Protein AF-A0A7C2VVL4-F1 (afdb_monomer_lite)
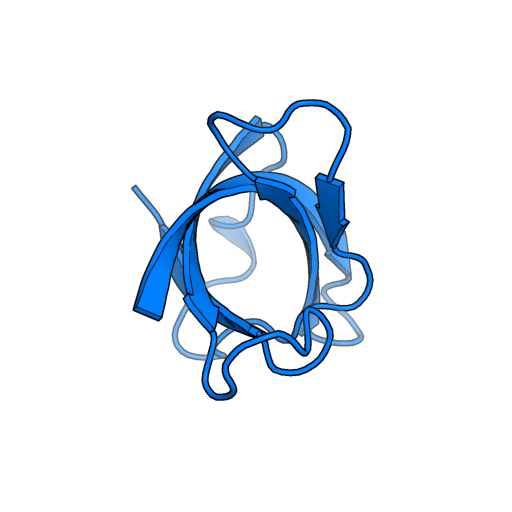
pLDDT: mean 88.63, std 7.33, range [63.75, 94.81]

Foldseek 3Di:
DKFKWFFADADPVLQFTWTQTPPHNPDIQGRAHEPPVDDPVQSDGGWMWMKDQPDDPDSNSIYTDGTD

Structure (mmCIF, N/CA/C/O backbone):
data_AF-A0A7C2VVL4-F1
#
_entry.id   AF-A0A7C2VVL4-F1
#
loop_
_atom_site.group_PDB
_atom_site.id
_atom_site.type_symbol
_atom_site.label_atom_id
_atom_site.label_alt_id
_atom_site.label_comp_id
_atom_site.label_asym_id
_atom_site.label_entity_id
_atom_site.label_seq_id
_atom_site.pdbx_PDB_ins_code
_atom_site.Cartn_x
_atom_site.Cartn_y
_atom_site.Cartn_z
_atom_site.occupancy
_atom_site.B_iso_or_equiv
_atom_site.auth_seq_id
_atom_site.auth_comp_id
_atom_site.auth_asym_id
_atom_site.auth_atom_id
_atom_site.pdbx_PDB_model_num
ATOM 1 N N . MET A 1 1 ? 16.111 -1.243 -0.146 1.00 85.38 1 MET A N 1
ATOM 2 C CA . MET A 1 1 ? 16.019 -0.608 1.199 1.00 85.38 1 MET A CA 1
ATOM 3 C C . MET A 1 1 ? 14.587 -0.690 1.707 1.00 85.38 1 MET A C 1
ATOM 5 O O . MET A 1 1 ? 13.692 -0.511 0.894 1.00 85.38 1 MET A O 1
ATOM 9 N N . VAL A 1 2 ? 14.354 -0.946 2.998 1.00 88.44 2 VAL A N 1
ATOM 10 C CA . VAL A 1 2 ? 12.992 -0.981 3.574 1.00 88.44 2 VAL A CA 1
ATOM 11 C C . VAL A 1 2 ? 12.684 0.345 4.267 1.00 88.44 2 VAL A C 1
ATOM 13 O O . VAL A 1 2 ? 13.526 0.862 5.003 1.00 88.44 2 VAL A O 1
ATOM 16 N N . ARG A 1 3 ? 11.494 0.904 4.028 1.00 89.94 3 ARG A N 1
ATOM 17 C CA . ARG A 1 3 ? 10.983 2.102 4.709 1.00 89.94 3 ARG A CA 1
ATOM 18 C C . ARG A 1 3 ? 9.542 1.912 5.166 1.00 89.94 3 ARG A C 1
ATOM 20 O O . ARG A 1 3 ? 8.803 1.108 4.601 1.00 89.94 3 ARG A O 1
ATOM 27 N N . ARG A 1 4 ? 9.153 2.697 6.171 1.00 92.12 4 ARG A N 1
ATOM 28 C CA . ARG A 1 4 ? 7.768 2.796 6.637 1.00 92.12 4 ARG A CA 1
ATOM 29 C C . ARG A 1 4 ? 7.007 3.813 5.790 1.00 92.12 4 ARG A C 1
ATOM 31 O O . ARG A 1 4 ? 7.537 4.881 5.473 1.00 92.12 4 ARG A O 1
ATOM 38 N N . ALA A 1 5 ? 5.778 3.484 5.430 1.00 93.12 5 ALA A N 1
ATOM 39 C CA . ALA A 1 5 ? 4.871 4.367 4.713 1.00 93.12 5 ALA A CA 1
ATOM 40 C C . ALA A 1 5 ? 3.455 4.251 5.284 1.00 93.12 5 ALA A C 1
ATOM 42 O O . ALA A 1 5 ? 3.130 3.277 5.953 1.00 93.12 5 ALA A O 1
ATOM 43 N N . VAL A 1 6 ? 2.617 5.244 5.017 1.00 94.00 6 VAL A N 1
ATOM 44 C CA . VAL A 1 6 ? 1.189 5.223 5.339 1.00 94.00 6 VAL A CA 1
ATOM 45 C C . VAL A 1 6 ? 0.411 4.934 4.064 1.00 94.00 6 VAL A C 1
ATOM 47 O O . VAL A 1 6 ? 0.616 5.602 3.047 1.00 94.00 6 VAL A O 1
ATOM 50 N N . LEU A 1 7 ? -0.492 3.958 4.116 1.00 94.69 7 LEU A N 1
ATOM 51 C CA . LEU A 1 7 ? -1.391 3.642 3.015 1.00 94.69 7 LEU A CA 1
ATOM 52 C C . LEU A 1 7 ? -2.416 4.770 2.852 1.00 94.69 7 LEU A C 1
ATOM 54 O O . LEU A 1 7 ? -3.186 5.057 3.764 1.00 94.69 7 LEU A O 1
ATOM 58 N N . ARG A 1 8 ? -2.430 5.434 1.699 1.00 94.56 8 ARG A N 1
ATOM 59 C CA . ARG A 1 8 ? -3.359 6.534 1.391 1.00 94.56 8 ARG A CA 1
ATOM 60 C C . ARG A 1 8 ? -4.498 6.109 0.473 1.00 94.56 8 ARG A C 1
ATOM 62 O O . ARG A 1 8 ? -5.592 6.642 0.604 1.00 94.56 8 ARG A O 1
ATOM 69 N N . ALA A 1 9 ? -4.262 5.145 -0.412 1.00 94.81 9 ALA A N 1
ATOM 70 C CA . ALA A 1 9 ? -5.300 4.514 -1.223 1.00 94.81 9 ALA A CA 1
ATOM 71 C C . ALA A 1 9 ? -4.877 3.096 -1.621 1.00 94.81 9 ALA A C 1
ATOM 73 O O . ALA A 1 9 ? -3.682 2.821 -1.719 1.00 94.81 9 ALA A O 1
ATOM 74 N N . PHE A 1 10 ? -5.845 2.224 -1.889 1.00 94.81 10 PHE A N 1
ATOM 75 C CA . PHE A 1 10 ? -5.618 0.874 -2.398 1.00 94.81 10 PHE A CA 1
ATOM 76 C C . PHE A 1 10 ? -6.618 0.564 -3.519 1.00 94.81 10 PHE A C 1
ATOM 78 O O . PHE A 1 10 ? -7.821 0.752 -3.349 1.00 94.81 10 PHE A O 1
ATOM 85 N N . ASP A 1 11 ? -6.112 0.106 -4.663 1.00 94.38 11 ASP A N 1
ATOM 86 C CA . ASP A 1 11 ? -6.888 -0.403 -5.794 1.00 94.38 11 ASP A CA 1
ATOM 87 C C . ASP A 1 11 ? -6.829 -1.936 -5.769 1.00 94.38 11 ASP A C 1
ATOM 89 O O . ASP A 1 11 ? -5.824 -2.544 -6.141 1.00 94.38 11 ASP A O 1
ATOM 93 N N . ALA A 1 12 ? -7.924 -2.568 -5.342 1.00 91.81 12 ALA A N 1
ATOM 94 C CA . ALA A 1 12 ? 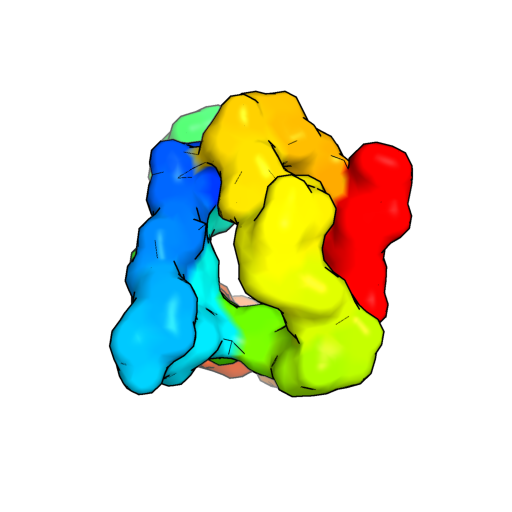-8.028 -4.023 -5.264 1.00 91.81 12 ALA A CA 1
ATOM 95 C C . ALA A 1 12 ? -8.097 -4.712 -6.639 1.00 91.81 12 ALA A C 1
ATOM 97 O O . ALA A 1 12 ? -7.757 -5.888 -6.739 1.00 91.81 12 ALA A O 1
ATOM 98 N N . GLN A 1 13 ? -8.519 -4.005 -7.696 1.00 93.12 13 GLN A N 1
ATOM 99 C CA . GLN A 1 13 ? -8.600 -4.567 -9.050 1.00 93.12 13 GLN A CA 1
ATOM 100 C C . GLN A 1 13 ? -7.205 -4.705 -9.660 1.00 93.12 13 GLN A C 1
ATOM 102 O O . GLN A 1 13 ? -6.890 -5.713 -10.290 1.00 93.12 13 GLN A O 1
ATOM 107 N N . ARG A 1 14 ? -6.355 -3.693 -9.452 1.00 92.62 14 ARG A N 1
ATOM 108 C CA . ARG A 1 14 ? -4.965 -3.683 -9.940 1.00 92.62 14 ARG A CA 1
ATOM 109 C C . ARG A 1 14 ? -3.951 -4.194 -8.917 1.00 92.62 14 ARG A C 1
ATOM 111 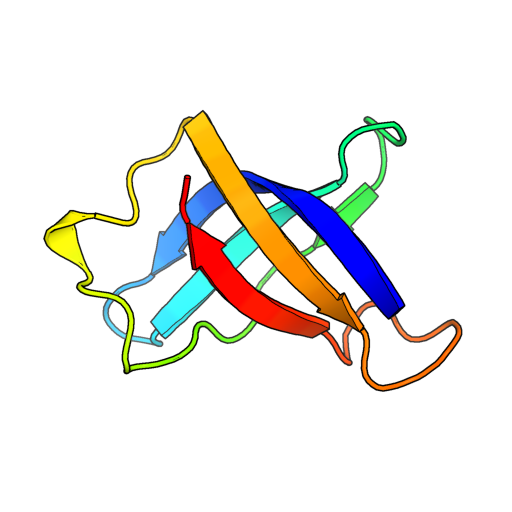O O . ARG A 1 14 ? -2.807 -4.448 -9.281 1.00 92.62 14 ARG A O 1
ATOM 118 N N . TYR A 1 15 ? -4.368 -4.3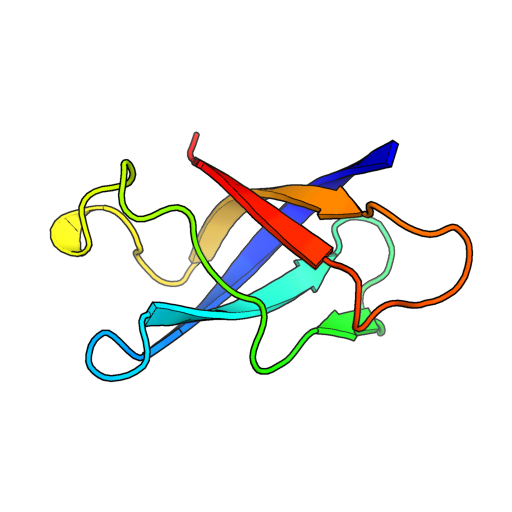73 -7.666 1.00 92.44 15 TYR A N 1
ATOM 119 C CA . TYR A 1 15 ? -3.521 -4.729 -6.526 1.00 92.44 15 TYR A CA 1
ATOM 120 C C . TYR A 1 15 ? -2.360 -3.743 -6.316 1.00 92.44 15 TYR A C 1
ATOM 122 O O . TYR A 1 15 ? -1.214 -4.123 -6.060 1.00 92.44 15 TYR A O 1
ATOM 130 N N . THR A 1 16 ? -2.673 -2.453 -6.443 1.00 94.75 16 THR A N 1
ATOM 131 C CA . THR A 1 16 ? -1.723 -1.350 -6.283 1.00 94.75 16 THR A CA 1
ATOM 132 C C . THR A 1 16 ? -2.154 -0.401 -5.176 1.00 94.75 16 THR A C 1
ATOM 134 O O . THR A 1 16 ? -3.329 -0.297 -4.830 1.00 94.75 16 THR A O 1
ATOM 137 N N . ALA A 1 17 ? -1.189 0.305 -4.603 1.00 94.56 17 ALA A N 1
ATOM 138 C CA . ALA A 1 17 ? -1.392 1.218 -3.497 1.00 94.56 17 ALA A CA 1
ATOM 139 C C . ALA A 1 17 ? -0.785 2.593 -3.776 1.00 94.5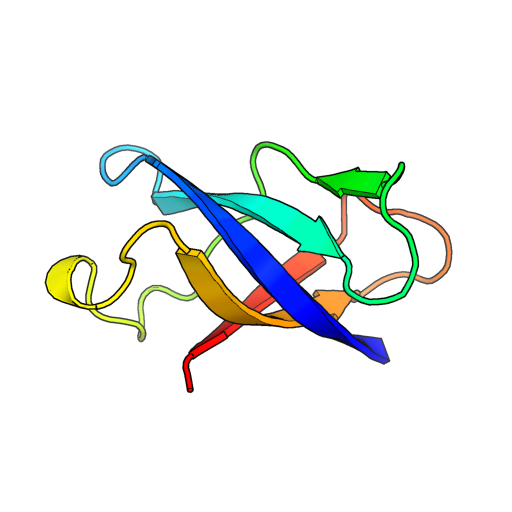6 17 ALA A C 1
ATOM 141 O O . ALA A 1 17 ? 0.237 2.734 -4.452 1.00 94.56 17 ALA A O 1
ATOM 142 N N . THR A 1 18 ? -1.409 3.606 -3.186 1.00 94.56 18 THR A N 1
ATOM 143 C CA . THR A 1 18 ? -0.829 4.936 -3.028 1.00 94.56 18 THR A CA 1
ATOM 144 C C . THR A 1 18 ? -0.321 5.070 -1.606 1.00 94.56 18 THR A C 1
ATOM 146 O O . THR A 1 18 ? -1.074 4.859 -0.654 1.00 94.56 18 THR A O 1
ATOM 149 N N . LEU A 1 19 ? 0.947 5.431 -1.455 1.00 93.19 19 LEU A N 1
ATOM 150 C CA . LEU A 1 19 ? 1.671 5.419 -0.192 1.00 93.19 19 LEU A CA 1
ATOM 151 C C . LEU A 1 19 ? 2.299 6.782 0.073 1.00 93.19 19 LEU A C 1
ATOM 153 O O . LEU A 1 19 ? 2.826 7.415 -0.838 1.00 93.19 19 LEU A O 1
ATOM 157 N N . GLN A 1 20 ? 2.303 7.200 1.333 1.00 92.00 20 GLN A N 1
ATOM 158 C CA . GLN A 1 20 ? 3.061 8.361 1.788 1.00 92.00 20 GLN A CA 1
ATOM 159 C C . GLN A 1 20 ? 4.231 7.895 2.651 1.00 92.00 20 GLN A C 1
ATOM 161 O O . GLN A 1 20 ? 4.021 7.266 3.687 1.00 92.00 20 GLN A O 1
ATOM 166 N N . VAL A 1 21 ? 5.464 8.190 2.241 1.00 89.25 21 VAL A N 1
ATOM 167 C CA . VAL A 1 21 ? 6.657 7.731 2.968 1.00 89.25 21 VAL A CA 1
ATOM 168 C C . VAL A 1 21 ? 6.798 8.500 4.287 1.00 89.25 21 VAL A C 1
ATOM 170 O O . VAL A 1 21 ? 6.819 9.731 4.312 1.00 89.25 21 VAL A O 1
ATOM 173 N N . VAL A 1 22 ? 6.915 7.780 5.406 1.00 85.56 22 VAL A N 1
ATOM 174 C CA . VAL A 1 22 ? 7.091 8.398 6.729 1.00 85.56 22 VAL A CA 1
ATOM 175 C C . VAL A 1 22 ? 8.464 9.073 6.791 1.00 85.56 22 VAL A C 1
ATOM 177 O O . VAL A 1 22 ? 9.472 8.494 6.391 1.00 85.56 22 VAL A O 1
ATOM 180 N N . GLY A 1 23 ? 8.505 10.315 7.280 1.00 79.81 23 GLY A N 1
ATOM 181 C CA . GLY A 1 23 ? 9.719 11.140 7.305 1.00 79.81 23 GLY A CA 1
ATOM 182 C C . GLY A 1 23 ? 9.948 11.973 6.039 1.00 79.81 23 GLY A C 1
ATOM 183 O O . GLY A 1 23 ? 10.874 12.777 6.010 1.00 79.81 23 GLY A O 1
ATOM 184 N N . SER A 1 24 ? 9.096 11.840 5.016 1.00 72.12 24 SER A N 1
ATOM 185 C CA . SER A 1 24 ? 9.064 12.755 3.872 1.00 72.12 24 SER A CA 1
ATOM 186 C C . SER A 1 24 ? 7.613 13.034 3.457 1.00 72.12 24 SER A C 1
ATOM 188 O O . SER A 1 24 ? 7.065 12.340 2.600 1.00 72.12 24 SER A O 1
ATOM 190 N N . PRO A 1 25 ? 6.950 14.039 4.063 1.00 63.75 25 PRO A N 1
ATOM 191 C CA . PRO A 1 25 ? 5.525 14.294 3.835 1.00 63.75 25 PRO A CA 1
ATOM 192 C C . PRO A 1 25 ? 5.188 14.650 2.378 1.00 63.75 25 PRO A C 1
ATOM 194 O O . PRO A 1 25 ? 4.039 14.489 1.965 1.00 63.75 25 PRO A O 1
ATOM 197 N N . THR A 1 26 ? 6.183 15.089 1.603 1.00 73.31 26 THR A N 1
ATOM 198 C CA . THR A 1 26 ? 6.057 15.495 0.197 1.00 73.31 26 THR A CA 1
ATOM 199 C C . THR A 1 26 ? 6.197 14.330 -0.788 1.00 73.31 26 THR A C 1
ATOM 201 O O . THR A 1 26 ? 5.857 14.490 -1.956 1.00 73.31 26 THR A O 1
ATOM 204 N N . VAL A 1 27 ? 6.673 13.154 -0.360 1.00 79.81 27 VAL A N 1
ATOM 205 C CA . VAL A 1 27 ? 6.884 12.011 -1.263 1.00 79.81 27 VAL A CA 1
ATOM 206 C C . VAL A 1 27 ? 5.686 11.071 -1.209 1.00 79.81 27 VAL A C 1
ATOM 208 O O . VAL A 1 27 ? 5.477 10.333 -0.242 1.00 79.81 27 VAL A O 1
ATOM 211 N N . TRP A 1 28 ? 4.920 11.104 -2.295 1.00 87.25 28 TRP A N 1
ATOM 212 C CA . TRP A 1 28 ? 3.779 10.236 -2.545 1.00 87.25 28 TRP A CA 1
ATOM 213 C C . TRP A 1 28 ? 4.159 9.261 -3.648 1.00 87.25 28 TRP A C 1
ATOM 215 O O . TRP A 1 28 ? 4.581 9.670 -4.727 1.00 87.25 28 TRP A O 1
ATOM 225 N N . LEU A 1 29 ? 4.015 7.973 -3.372 1.00 88.94 29 LEU A N 1
ATOM 226 C CA . LEU A 1 29 ? 4.214 6.920 -4.355 1.00 88.94 29 LEU A CA 1
ATOM 227 C C . LEU A 1 29 ? 2.845 6.445 -4.802 1.00 88.94 29 LEU A C 1
ATOM 229 O O . LEU A 1 29 ? 2.031 6.061 -3.967 1.00 88.94 29 LEU A O 1
ATOM 233 N N . GLN A 1 30 ? 2.584 6.490 -6.099 1.00 91.81 30 GLN A N 1
ATOM 234 C CA . GLN A 1 30 ? 1.320 6.060 -6.685 1.00 91.81 30 GLN A CA 1
ATOM 235 C C . GLN A 1 30 ? 1.540 4.787 -7.492 1.00 91.81 30 GLN A C 1
ATOM 237 O O . GLN A 1 30 ? 2.606 4.592 -8.071 1.00 91.81 30 GLN A O 1
ATOM 242 N N . GLY A 1 31 ? 0.522 3.927 -7.541 1.00 91.19 31 GLY A N 1
ATOM 243 C CA . GLY A 1 31 ? 0.579 2.706 -8.345 1.00 91.19 31 GLY A CA 1
ATOM 244 C C . GLY A 1 31 ? 1.596 1.677 -7.845 1.00 91.19 31 GLY A C 1
ATOM 245 O O . GLY A 1 31 ? 2.009 0.819 -8.618 1.00 91.19 31 GLY A O 1
ATOM 246 N N . VAL A 1 32 ? 1.991 1.738 -6.569 1.00 92.94 32 VAL A N 1
ATOM 247 C CA . VAL A 1 32 ? 2.974 0.812 -5.999 1.00 92.94 32 VAL A CA 1
ATOM 248 C C . VAL A 1 32 ? 2.357 -0.583 -5.930 1.00 92.94 32 VAL A C 1
ATOM 250 O O . VAL A 1 32 ? 1.301 -0.729 -5.309 1.00 92.94 32 VAL A O 1
ATOM 253 N N . PRO A 1 33 ? 2.967 -1.618 -6.526 1.00 94.12 33 PRO A N 1
ATOM 254 C CA . PRO A 1 33 ? 2.460 -2.977 -6.412 1.00 94.12 33 PRO A CA 1
ATOM 255 C C . PRO A 1 33 ? 2.448 -3.440 -4.950 1.00 94.12 33 PRO A C 1
ATOM 257 O O . PRO A 1 33 ? 3.349 -3.137 -4.159 1.00 94.12 33 PRO A O 1
ATOM 260 N N . VAL A 1 34 ? 1.413 -4.195 -4.589 1.00 94.31 34 VAL A N 1
ATOM 261 C CA . VAL A 1 34 ? 1.270 -4.796 -3.262 1.00 94.31 34 VAL A CA 1
ATOM 262 C C . VAL A 1 34 ? 1.487 -6.300 -3.351 1.00 94.31 34 VAL A C 1
ATOM 264 O O . VAL A 1 34 ? 1.001 -6.956 -4.273 1.00 94.31 34 VAL A O 1
ATOM 267 N N . SER A 1 35 ? 2.213 -6.869 -2.386 1.00 93.75 35 SER A N 1
ATOM 268 C CA . SER A 1 35 ? 2.345 -8.319 -2.270 1.00 93.75 35 SER A CA 1
ATOM 269 C C . SER A 1 35 ? 0.969 -8.974 -2.148 1.00 93.75 35 SER A C 1
ATOM 271 O O . SER A 1 35 ? 0.194 -8.661 -1.246 1.00 93.75 35 SER A O 1
ATOM 273 N N . ARG A 1 36 ? 0.681 -9.940 -3.025 1.00 91.56 36 ARG A N 1
ATOM 274 C CA . ARG A 1 36 ? -0.577 -10.709 -3.008 1.00 91.56 36 ARG A CA 1
ATOM 275 C C . ARG A 1 36 ? -0.711 -11.646 -1.808 1.00 91.56 36 ARG A C 1
ATOM 277 O O . ARG A 1 36 ? -1.785 -12.190 -1.592 1.00 91.56 36 ARG A O 1
ATOM 284 N N . ALA A 1 37 ? 0.359 -11.824 -1.033 1.00 91.62 37 ALA A N 1
ATOM 285 C CA . ALA A 1 37 ? 0.288 -12.510 0.252 1.00 91.62 37 ALA A CA 1
ATOM 286 C C . ALA A 1 37 ? -0.451 -11.677 1.318 1.00 91.62 37 ALA A C 1
ATOM 288 O O . ALA A 1 37 ? -0.886 -12.233 2.321 1.00 91.62 37 ALA A O 1
ATOM 289 N N . LEU A 1 38 ? -0.595 -10.361 1.110 1.00 91.44 38 LEU A N 1
ATOM 290 C CA . LEU A 1 38 ? -1.334 -9.480 2.010 1.00 91.44 38 LEU A CA 1
ATOM 291 C C . LEU A 1 38 ? -2.829 -9.504 1.665 1.00 91.44 38 LEU A C 1
ATOM 293 O O . LEU A 1 38 ? -3.173 -9.237 0.505 1.00 91.44 38 LEU A O 1
ATOM 297 N N . PRO A 1 39 ? -3.726 -9.775 2.631 1.00 91.50 39 PRO A N 1
ATOM 298 C CA . PRO A 1 39 ? -5.159 -9.797 2.371 1.00 91.50 39 PRO A CA 1
ATOM 299 C C . PRO A 1 39 ? -5.673 -8.397 2.042 1.00 91.50 39 PRO A C 1
ATOM 301 O O . PRO A 1 39 ? -5.425 -7.444 2.780 1.00 91.50 39 PRO A O 1
ATOM 304 N N . ALA A 1 40 ? -6.460 -8.273 0.972 1.00 90.62 40 ALA A N 1
ATOM 305 C CA . ALA A 1 40 ? -7.061 -6.999 0.571 1.00 90.62 40 ALA A CA 1
ATOM 306 C C . ALA A 1 40 ? -7.889 -6.341 1.692 1.00 90.62 40 ALA A C 1
ATOM 308 O O . ALA A 1 40 ? -7.904 -5.120 1.810 1.00 90.62 40 ALA A O 1
ATOM 309 N N . ALA A 1 41 ? -8.530 -7.149 2.544 1.00 91.19 41 ALA A N 1
ATOM 310 C CA . ALA A 1 41 ? -9.315 -6.679 3.685 1.00 91.19 41 ALA A CA 1
ATOM 311 C C . ALA A 1 41 ? -8.478 -5.940 4.747 1.00 91.19 41 ALA A C 1
ATOM 313 O O . ALA A 1 41 ? -9.014 -5.134 5.501 1.00 91.19 41 ALA A O 1
ATOM 314 N N . GLU A 1 42 ? -7.170 -6.192 4.805 1.00 90.06 42 GLU A N 1
ATOM 315 C CA . GLU A 1 42 ? -6.269 -5.578 5.781 1.00 90.06 42 GLU A CA 1
ATOM 316 C C . GLU A 1 42 ? -5.613 -4.288 5.272 1.00 90.06 42 GLU A C 1
ATOM 318 O O . GLU A 1 42 ? -5.042 -3.531 6.065 1.00 90.06 42 GLU A O 1
ATOM 323 N N . LEU A 1 43 ? -5.722 -4.008 3.968 1.00 91.50 43 LEU A N 1
ATOM 324 C CA . LEU A 1 43 ? -5.168 -2.832 3.294 1.00 91.50 43 LEU A CA 1
ATOM 325 C C . LEU A 1 43 ? -6.082 -1.613 3.478 1.00 91.50 43 LEU A C 1
ATOM 327 O O . LEU A 1 43 ? -6.637 -1.053 2.532 1.00 91.50 43 LEU A O 1
ATOM 331 N N . VAL A 1 44 ? -6.230 -1.200 4.736 1.00 93.38 44 VAL A N 1
ATOM 332 C CA . VAL A 1 44 ? -7.069 -0.071 5.147 1.00 93.38 44 VAL A CA 1
ATOM 333 C C . VAL A 1 44 ? -6.288 1.241 5.076 1.00 93.38 44 VAL A C 1
ATOM 335 O O . VAL A 1 44 ? -5.168 1.354 5.582 1.00 93.38 44 VAL A O 1
ATOM 338 N N . VAL A 1 45 ? -6.895 2.262 4.470 1.00 94.19 45 VAL A N 1
ATOM 339 C CA . VAL A 1 45 ? -6.327 3.615 4.393 1.00 94.19 45 VAL A CA 1
ATOM 340 C C . VAL A 1 45 ? -6.022 4.152 5.795 1.00 94.19 45 VAL A C 1
ATOM 342 O O . VAL A 1 45 ? -6.841 4.064 6.704 1.00 94.19 45 VAL A O 1
ATOM 345 N N . GLY A 1 46 ? -4.833 4.727 5.962 1.00 92.88 46 GLY A N 1
ATOM 346 C CA . GLY A 1 46 ? -4.312 5.239 7.227 1.00 92.88 46 GLY A CA 1
ATOM 347 C C . GLY A 1 46 ? -3.407 4.260 7.977 1.00 92.88 46 GLY A C 1
ATOM 348 O O . GLY A 1 46 ? -2.690 4.701 8.872 1.00 92.88 46 GLY A O 1
ATOM 349 N N . ARG A 1 47 ? -3.375 2.970 7.606 1.00 93.06 47 ARG A N 1
ATOM 350 C CA . ARG A 1 47 ? -2.452 1.999 8.216 1.00 93.06 47 ARG A CA 1
ATOM 351 C C . ARG A 1 47 ? -1.009 2.220 7.790 1.00 93.06 47 ARG A C 1
ATOM 353 O O . ARG A 1 47 ? -0.719 2.726 6.702 1.00 93.06 47 ARG A O 1
ATOM 360 N N . GLU A 1 48 ? -0.107 1.774 8.652 1.00 93.50 48 GLU A N 1
ATOM 361 C CA . GLU A 1 48 ? 1.320 1.751 8.370 1.00 93.50 48 GLU A CA 1
ATOM 362 C C . GLU A 1 48 ? 1.707 0.472 7.632 1.00 93.50 48 GLU A C 1
ATOM 364 O O . GLU A 1 48 ? 1.281 -0.631 7.974 1.00 93.50 48 GLU A O 1
ATOM 369 N N . VAL A 1 49 ? 2.535 0.634 6.606 1.00 94.19 49 VAL A N 1
ATOM 370 C CA . VAL A 1 49 ? 2.985 -0.442 5.729 1.00 94.19 49 VAL A CA 1
ATOM 371 C C . VAL A 1 49 ? 4.491 -0.390 5.517 1.00 94.19 49 VAL A C 1
ATOM 373 O O . VAL A 1 49 ? 5.134 0.662 5.619 1.00 94.19 49 VAL A O 1
ATOM 376 N N . ALA A 1 50 ? 5.062 -1.554 5.218 1.00 93.38 50 ALA A N 1
ATOM 377 C CA . ALA A 1 50 ? 6.469 -1.722 4.893 1.00 93.38 50 ALA A CA 1
ATOM 378 C C . ALA A 1 50 ? 6.619 -1.714 3.379 1.00 93.38 50 ALA A C 1
ATOM 380 O O . ALA A 1 50 ? 6.037 -2.549 2.683 1.00 93.38 50 ALA A O 1
ATOM 381 N N . VAL A 1 51 ? 7.444 -0.798 2.884 1.00 91.69 51 VAL A N 1
ATOM 382 C CA . VAL A 1 51 ? 7.793 -0.700 1.469 1.00 91.69 51 VAL A CA 1
ATOM 383 C C . VAL A 1 51 ? 9.251 -1.061 1.3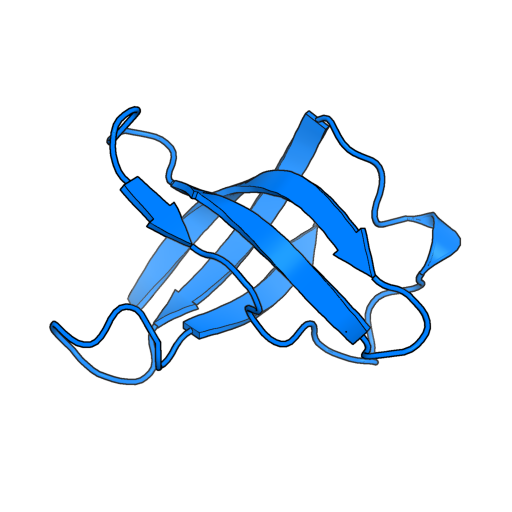03 1.00 91.69 51 VAL A C 1
ATOM 385 O O . VAL A 1 51 ? 10.115 -0.488 1.972 1.00 91.69 51 VAL A O 1
ATOM 388 N N . VAL A 1 52 ? 9.537 -1.980 0.388 1.00 91.44 52 VAL A N 1
ATOM 389 C CA . VAL A 1 52 ? 10.896 -2.225 -0.081 1.00 91.44 52 VAL A CA 1
ATOM 390 C C . VAL A 1 52 ? 11.105 -1.502 -1.405 1.00 91.44 52 VAL A C 1
ATOM 392 O O . VAL A 1 52 ? 10.310 -1.637 -2.325 1.00 91.44 52 VAL A O 1
ATOM 395 N N . PHE A 1 53 ? 12.182 -0.732 -1.492 1.00 88.81 53 PHE A N 1
ATOM 396 C CA . PHE A 1 53 ? 12.689 -0.187 -2.747 1.00 88.81 53 PHE A CA 1
ATOM 397 C C . PHE A 1 53 ? 13.770 -1.128 -3.265 1.00 88.81 53 PHE A C 1
ATOM 399 O O . PHE A 1 53 ? 14.752 -1.375 -2.546 1.00 88.81 53 PHE A O 1
ATOM 406 N N . THR A 1 54 ? 13.569 -1.677 -4.459 1.00 82.50 54 THR A N 1
ATOM 407 C CA . THR A 1 54 ? 14.479 -2.640 -5.090 1.00 82.50 54 THR A CA 1
ATOM 408 C C . THR A 1 54 ? 15.646 -1.938 -5.767 1.00 82.50 54 THR A C 1
ATOM 410 O O . THR A 1 54 ? 16.765 -2.437 -5.694 1.00 82.50 54 THR A O 1
ATOM 413 N N . GLU A 1 55 ? 15.421 -0.744 -6.317 1.00 79.50 55 GLU A N 1
ATOM 414 C CA . GLU A 1 55 ? 16.469 0.084 -6.910 1.00 79.50 55 GLU A CA 1
ATOM 415 C C . GLU A 1 55 ? 16.674 1.389 -6.140 1.00 79.50 55 GLU A C 1
ATOM 417 O O . GLU A 1 55 ? 15.766 1.958 -5.528 1.00 79.50 55 GLU A O 1
ATOM 422 N N . ARG A 1 56 ? 17.923 1.859 -6.111 1.00 70.06 56 ARG A N 1
ATOM 423 C CA . ARG A 1 56 ? 18.283 3.074 -5.381 1.00 70.06 56 ARG A CA 1
ATOM 424 C C . ARG A 1 56 ? 18.030 4.287 -6.267 1.00 70.06 56 ARG A C 1
ATOM 426 O O . ARG A 1 56 ? 18.730 4.480 -7.248 1.00 70.06 56 ARG A O 1
ATOM 433 N N . GLY A 1 57 ? 17.097 5.139 -5.855 1.00 70.69 57 GLY A N 1
ATOM 434 C CA . GLY A 1 57 ? 16.804 6.397 -6.548 1.00 70.69 57 GLY A CA 1
ATOM 435 C C . GLY A 1 57 ? 15.654 6.310 -7.547 1.00 70.69 57 GLY A C 1
ATOM 436 O O . GLY A 1 57 ? 15.181 7.360 -7.966 1.00 70.69 57 GLY A O 1
ATOM 437 N N . ASP A 1 58 ? 15.155 5.105 -7.844 1.00 74.50 58 ASP A N 1
ATOM 438 C CA . ASP A 1 58 ? 13.900 4.926 -8.568 1.00 74.50 58 ASP A CA 1
ATOM 439 C C . ASP A 1 58 ? 12.738 4.676 -7.582 1.00 74.50 58 ASP A C 1
ATOM 441 O O . ASP A 1 58 ? 12.623 3.587 -7.011 1.00 74.50 58 ASP A O 1
ATOM 445 N N . PRO A 1 59 ? 11.873 5.674 -7.333 1.00 70.75 59 PRO A N 1
ATOM 446 C CA . PRO A 1 59 ? 10.685 5.500 -6.506 1.00 70.75 59 PRO A CA 1
ATOM 447 C C . PRO A 1 59 ? 9.625 4.578 -7.133 1.00 70.75 59 PRO A C 1
ATOM 449 O O . PRO A 1 59 ? 8.757 4.105 -6.398 1.00 70.75 59 PRO A O 1
ATOM 452 N N . ALA A 1 60 ? 9.676 4.310 -8.445 1.00 77.94 60 ALA A N 1
ATOM 453 C CA . ALA A 1 60 ? 8.774 3.373 -9.119 1.00 77.94 60 ALA A CA 1
ATOM 454 C C . ALA A 1 60 ? 9.148 1.908 -8.841 1.00 77.94 60 ALA A C 1
ATOM 456 O O . ALA A 1 60 ? 8.280 1.033 -8.827 1.00 77.94 60 ALA A O 1
ATOM 457 N N . ALA A 1 61 ? 10.419 1.647 -8.533 1.00 83.25 61 ALA A N 1
ATOM 458 C CA . ALA A 1 61 ? 10.938 0.344 -8.140 1.00 83.25 61 ALA A CA 1
ATOM 459 C C . ALA A 1 61 ? 10.641 0.033 -6.655 1.00 83.25 61 ALA A C 1
ATOM 461 O O . ALA A 1 61 ? 11.545 -0.228 -5.854 1.00 83.25 61 ALA A O 1
ATOM 462 N N . ALA A 1 62 ? 9.364 0.104 -6.265 1.00 89.75 62 ALA A N 1
ATOM 463 C CA . ALA A 1 62 ? 8.885 -0.098 -4.899 1.00 89.75 62 ALA A CA 1
ATOM 464 C C . ALA A 1 62 ? 7.837 -1.222 -4.814 1.00 89.75 62 ALA A C 1
ATOM 466 O O . ALA A 1 62 ? 7.040 -1.409 -5.727 1.00 89.75 62 ALA A O 1
ATOM 467 N N . LEU A 1 63 ? 7.811 -1.952 -3.697 1.00 92.38 63 LEU A N 1
ATOM 468 C CA . LEU A 1 63 ? 6.854 -3.030 -3.431 1.00 92.38 63 LEU A CA 1
ATOM 469 C C . LEU A 1 63 ? 6.408 -3.003 -1.964 1.00 92.38 63 LEU A C 1
ATOM 471 O O . LEU A 1 63 ? 7.242 -2.919 -1.058 1.00 92.38 63 LEU A O 1
ATOM 475 N N . VAL A 1 64 ? 5.102 -3.122 -1.716 1.00 92.50 64 VAL A N 1
ATOM 476 C CA . VAL A 1 64 ? 4.572 -3.303 -0.353 1.00 92.50 64 VAL A CA 1
ATOM 477 C C . VAL A 1 64 ? 4.708 -4.762 0.061 1.00 92.50 64 VAL A C 1
ATOM 479 O O . VAL A 1 64 ? 4.169 -5.651 -0.600 1.00 92.50 64 VAL A O 1
ATOM 482 N N . ILE A 1 65 ? 5.404 -5.004 1.170 1.00 92.94 65 ILE A N 1
ATOM 483 C CA . ILE A 1 65 ? 5.737 -6.357 1.645 1.00 92.94 65 ILE A CA 1
ATOM 484 C C . ILE A 1 65 ? 5.090 -6.720 2.980 1.00 92.94 65 ILE A C 1
ATOM 486 O O . ILE A 1 65 ? 5.069 -7.892 3.340 1.00 92.94 65 ILE A O 1
ATOM 490 N N . GLY A 1 66 ? 4.568 -5.741 3.716 1.00 90.12 66 GLY A N 1
ATOM 491 C CA . GLY A 1 66 ? 4.028 -5.972 5.049 1.00 90.12 66 GLY A CA 1
ATOM 492 C C . GLY A 1 66 ? 3.145 -4.835 5.534 1.00 90.12 66 GLY A C 1
ATOM 493 O O . GLY A 1 66 ? 3.230 -3.709 5.042 1.00 90.12 66 GLY A O 1
ATOM 494 N N . LEU A 1 67 ? 2.320 -5.157 6.517 1.00 88.38 67 LEU A N 1
ATOM 495 C CA . LEU A 1 67 ? 1.431 -4.259 7.242 1.00 88.38 67 LEU A CA 1
ATOM 496 C C . LEU A 1 67 ? 1.650 -4.483 8.744 1.00 88.38 67 LEU A C 1
ATOM 498 O O . LEU A 1 67 ? 2.004 -5.592 9.145 1.00 88.38 67 LEU A O 1
ATOM 502 N N . TRP A 1 68 ? 1.519 -3.414 9.531 1.00 82.19 68 TRP A N 1
ATOM 503 C CA . TRP A 1 68 ? 1.531 -3.461 10.998 1.00 82.19 68 TRP A CA 1
ATOM 504 C C . TRP A 1 68 ? 0.113 -3.583 11.531 1.00 82.19 68 TRP A C 1
ATOM 506 O O . TRP A 1 68 ? -0.764 -2.818 11.058 1.00 82.19 68 TRP A O 1
#

Radius of gyration: 10.62 Å; chains: 1; bounding box: 28×28×21 Å

Secondary structure (DSSP, 8-state):
-EEEEEEEEEETTTTEEEEEETT-TT-EEEEEEB-TTS-GGG--TT-EEEEEESSSS-TTSEEEEEE-

Sequence (68 aa):
MVRRAVLRAFDAQRYTATLQVVGSPTVWLQGVPVSRALPAAELVVGREVAVVFTERGDPAAALVIGLW